Protein AF-A0A399WEV4-F1 (afdb_monomer_lite)

Radius of gyration: 19.06 Å; chains: 1; bounding box: 46×21×61 Å

Secondary structure (DSSP, 8-state):
-----HHHHHHHHHHHHHHHHHHHT--HHHHHHH-THHHHHHHHHHT----SSB-HHHHIIIIIHHHHHTTSSTTS-TTS-TTTSSHHHHHHHHHHHHTTSPPPBS-----

Sequence (111 aa):
MELIDSDFVSFCKEREARQTAIKGSLTWETIIAIDPYFDDLLHGIKTIKPGEKFCANETWYKEYKPIILRRVGYFAPNYAPEILKTEKAYDVVYQKLYDALPDCKGCACMI

Foldseek 3Di:
DDDPDPVNVVVVVVVVVVLVVCLVVPAPVNLCVQPVVLVVLLVVQLPDDDDQFDDLVVCCVPPPVVVLLCAAECNDDPPHPVSRNHPSVVVNSCCSNSVSHDDGHPDPPDD

pLDDT: mean 87.38, std 13.16, range [43.16, 98.38]

Structure (mmCIF, N/CA/C/O backbone):
data_AF-A0A399WEV4-F1
#
_entry.id   AF-A0A399WEV4-F1
#
loop_
_atom_site.group_PDB
_atom_site.id
_atom_site.type_symbol
_atom_site.label_atom_id
_atom_site.label_alt_id
_atom_site.label_comp_id
_atom_site.label_asym_id
_atom_site.label_entity_id
_atom_site.label_seq_id
_atom_site.pdbx_PDB_ins_code
_atom_site.Cartn_x
_atom_site.Cartn_y
_atom_site.Cartn_z
_atom_site.occupancy
_atom_site.B_iso_or_equiv
_atom_site.auth_seq_id
_atom_site.auth_comp_id
_atom_site.auth_asym_id
_atom_site.auth_atom_id
_atom_site.pdbx_PDB_model_num
ATOM 1 N N . MET A 1 1 ? 24.874 6.440 -42.237 1.00 43.16 1 MET A N 1
ATOM 2 C CA . MET A 1 1 ? 23.591 5.716 -42.158 1.00 43.16 1 MET A CA 1
ATOM 3 C C . MET A 1 1 ? 23.894 4.437 -41.405 1.00 43.16 1 MET A C 1
ATOM 5 O O . MET A 1 1 ? 24.415 3.507 -42.003 1.00 43.16 1 MET A O 1
ATOM 9 N N . GLU A 1 2 ? 23.784 4.484 -40.077 1.00 49.78 2 GLU A N 1
ATOM 10 C CA . GLU A 1 2 ? 24.201 3.382 -39.204 1.00 49.78 2 GLU A CA 1
ATOM 11 C C . GLU A 1 2 ? 23.245 2.202 -39.385 1.00 49.78 2 GLU A C 1
ATOM 13 O O . GLU A 1 2 ? 22.040 2.316 -39.160 1.00 49.78 2 GLU A O 1
ATOM 18 N N . LEU A 1 3 ? 23.796 1.087 -39.861 1.00 52.25 3 LEU A N 1
ATOM 19 C CA . LEU A 1 3 ? 23.125 -0.202 -39.911 1.00 52.25 3 LEU A CA 1
ATOM 20 C C . LEU A 1 3 ? 23.035 -0.699 -38.469 1.00 52.25 3 LEU A C 1
ATOM 22 O O . LEU A 1 3 ? 24.008 -1.214 -37.926 1.00 52.25 3 LEU A O 1
ATOM 26 N N . ILE A 1 4 ? 21.891 -0.475 -37.828 1.00 59.91 4 ILE A N 1
ATOM 27 C CA . ILE A 1 4 ? 21.594 -1.109 -36.547 1.00 59.91 4 ILE A CA 1
ATOM 28 C C . ILE A 1 4 ? 21.550 -2.613 -36.823 1.00 59.91 4 ILE A C 1
ATOM 30 O O . ILE A 1 4 ? 20.748 -3.068 -37.640 1.00 59.91 4 ILE A O 1
ATOM 34 N N . ASP A 1 5 ? 22.460 -3.348 -36.191 1.00 67.75 5 ASP A N 1
ATOM 35 C CA . ASP A 1 5 ? 22.647 -4.778 -36.403 1.00 67.75 5 ASP A CA 1
ATOM 36 C C . ASP A 1 5 ? 21.334 -5.537 -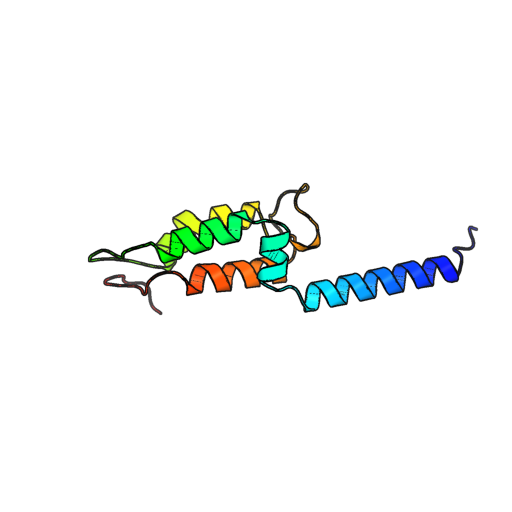36.136 1.00 67.75 5 ASP A C 1
ATOM 38 O O . ASP A 1 5 ? 20.652 -5.290 -35.134 1.00 67.75 5 ASP A O 1
ATOM 42 N N . SER A 1 6 ? 20.954 -6.442 -37.041 1.00 65.25 6 SER A N 1
ATOM 43 C CA . SER A 1 6 ? 19.716 -7.233 -36.937 1.00 65.25 6 SER A CA 1
ATOM 44 C C . SER A 1 6 ? 19.665 -8.007 -35.614 1.00 65.25 6 SER A C 1
ATOM 46 O O . SER A 1 6 ? 18.600 -8.147 -35.004 1.00 65.25 6 SER A O 1
ATOM 48 N N . ASP A 1 7 ? 20.834 -8.423 -35.128 1.00 72.06 7 ASP A N 1
ATOM 49 C CA . ASP A 1 7 ? 21.004 -9.130 -33.861 1.00 72.06 7 ASP A CA 1
ATOM 50 C C . ASP A 1 7 ? 20.753 -8.213 -32.651 1.00 72.06 7 ASP A C 1
ATOM 52 O O . ASP A 1 7 ? 20.143 -8.627 -31.661 1.00 72.06 7 ASP A O 1
ATOM 56 N N . PHE A 1 8 ? 21.122 -6.930 -32.746 1.00 69.69 8 PHE A N 1
ATOM 57 C CA . PHE A 1 8 ? 20.840 -5.929 -31.712 1.00 69.69 8 PHE A CA 1
ATOM 58 C C . PHE A 1 8 ? 19.339 -5.625 -31.616 1.00 69.69 8 PHE A C 1
ATOM 60 O O . PHE A 1 8 ? 18.785 -5.527 -30.518 1.00 69.69 8 PHE A O 1
ATOM 67 N N . VAL A 1 9 ? 18.651 -5.536 -32.758 1.00 73.69 9 VAL A N 1
ATOM 68 C CA . VAL A 1 9 ? 17.193 -5.344 -32.794 1.00 73.69 9 VAL A CA 1
ATOM 69 C C . VAL A 1 9 ? 16.458 -6.553 -32.200 1.00 73.69 9 VAL A C 1
ATOM 71 O O . VAL A 1 9 ? 15.485 -6.363 -31.466 1.00 73.69 9 VAL A O 1
ATOM 74 N N . SER A 1 10 ? 16.917 -7.782 -32.466 1.00 72.56 10 SER A N 1
ATOM 75 C CA . SER A 1 10 ? 16.334 -8.997 -31.870 1.00 72.56 10 SER A CA 1
ATOM 76 C C . SER A 1 10 ? 16.525 -9.034 -30.354 1.00 72.56 10 SER A C 1
ATOM 78 O O . SER A 1 10 ? 15.562 -9.240 -29.615 1.00 72.56 10 SER A O 1
ATOM 80 N N . PHE A 1 11 ? 17.732 -8.723 -29.875 1.00 71.75 11 PHE A N 1
ATOM 81 C CA . PHE A 1 11 ? 18.036 -8.652 -28.445 1.00 71.75 11 PHE A CA 1
ATOM 82 C C . PHE A 1 11 ? 17.157 -7.636 -27.699 1.00 71.75 11 PHE A C 1
ATOM 84 O O . PHE A 1 11 ? 16.644 -7.927 -26.614 1.00 71.75 11 PHE A O 1
ATOM 91 N N . CYS A 1 12 ? 16.947 -6.449 -28.278 1.00 75.06 12 CYS A N 1
ATOM 92 C CA . CYS A 1 12 ? 16.053 -5.440 -27.708 1.00 75.06 12 CYS A CA 1
ATOM 93 C C . CYS A 1 12 ? 14.608 -5.953 -27.620 1.00 75.06 12 CYS A C 1
ATOM 95 O O . CYS A 1 12 ? 14.007 -5.880 -26.547 1.00 75.06 12 CYS A O 1
ATOM 97 N N . LYS A 1 13 ? 14.085 -6.563 -28.692 1.00 74.25 13 LYS A N 1
ATOM 98 C CA . LYS A 1 13 ? 12.727 -7.137 -28.715 1.00 74.25 13 LYS A CA 1
ATOM 99 C C . LYS A 1 13 ? 12.550 -8.279 -27.714 1.00 74.25 13 LYS A C 1
ATOM 101 O O . LYS A 1 13 ? 11.528 -8.346 -27.035 1.00 74.25 13 LYS A O 1
ATOM 106 N N . GLU A 1 14 ? 13.536 -9.162 -27.580 1.00 72.81 14 GLU A N 1
ATOM 107 C CA . GLU A 1 14 ? 13.514 -10.252 -26.597 1.00 72.81 14 GLU A CA 1
ATOM 108 C C . GLU A 1 14 ? 13.538 -9.722 -25.157 1.00 72.81 14 GLU A C 1
ATOM 110 O O . GLU A 1 14 ? 12.799 -10.212 -24.296 1.00 72.81 14 GLU A O 1
ATOM 115 N N . ARG A 1 15 ? 14.335 -8.680 -24.882 1.00 72.50 15 ARG A N 1
ATOM 116 C CA . ARG A 1 15 ? 14.341 -8.004 -23.575 1.00 72.50 15 ARG A CA 1
ATOM 117 C C . ARG A 1 15 ? 13.014 -7.323 -23.270 1.00 72.50 15 ARG A C 1
ATOM 119 O O . ARG A 1 15 ? 12.528 -7.457 -22.147 1.00 72.50 15 ARG A O 1
ATOM 126 N N . GLU A 1 16 ? 12.427 -6.630 -24.237 1.00 70.62 16 GLU A N 1
ATOM 127 C CA . GLU A 1 16 ? 11.119 -5.981 -24.101 1.00 70.62 16 GLU A CA 1
ATOM 128 C C . GLU A 1 16 ? 9.998 -7.003 -23.881 1.00 70.62 16 GLU A C 1
ATOM 130 O O . GLU A 1 16 ? 9.165 -6.826 -22.988 1.00 70.62 16 GLU A O 1
ATOM 135 N N . ALA A 1 17 ? 10.007 -8.115 -24.620 1.00 67.25 17 ALA A N 1
ATOM 136 C CA . ALA A 1 17 ? 9.055 -9.208 -24.438 1.00 67.25 17 ALA A CA 1
ATOM 137 C C . ALA A 1 17 ? 9.192 -9.843 -23.046 1.00 67.25 17 ALA A C 1
ATOM 139 O O . ALA A 1 17 ? 8.193 -10.065 -22.358 1.00 67.25 17 ALA A O 1
ATOM 140 N N . ARG A 1 18 ? 10.427 -10.061 -22.578 1.00 66.75 18 ARG A N 1
ATOM 141 C CA . ARG A 1 18 ? 10.699 -10.584 -21.233 1.00 66.75 18 ARG A CA 1
ATOM 142 C C . ARG A 1 18 ? 10.269 -9.606 -20.139 1.00 66.75 18 ARG A C 1
ATOM 144 O O . ARG A 1 18 ? 9.679 -10.033 -19.153 1.00 66.75 18 ARG A O 1
ATOM 151 N N . GLN A 1 19 ? 10.511 -8.307 -20.309 1.00 65.19 19 GLN A N 1
ATOM 152 C CA . GLN A 1 19 ? 10.032 -7.276 -19.380 1.00 65.19 19 GLN A CA 1
ATOM 153 C C . GLN A 1 19 ? 8.503 -7.196 -19.350 1.00 65.19 19 GLN A C 1
ATOM 155 O O . GLN A 1 19 ? 7.918 -7.064 -18.276 1.00 65.19 19 GLN A O 1
ATOM 160 N N . THR A 1 20 ? 7.855 -7.329 -20.505 1.00 65.44 20 THR A N 1
ATOM 161 C CA . THR A 1 20 ? 6.392 -7.372 -20.623 1.00 65.44 20 THR A CA 1
ATOM 162 C C . THR A 1 20 ? 5.814 -8.606 -19.931 1.00 65.44 20 THR A C 1
ATOM 164 O O . THR A 1 20 ? 4.868 -8.481 -19.155 1.00 65.44 20 THR A O 1
ATOM 167 N N . ALA A 1 21 ? 6.420 -9.781 -20.127 1.00 66.06 21 ALA A N 1
ATOM 168 C CA . ALA A 1 21 ? 6.014 -11.013 -19.454 1.00 66.06 21 ALA A CA 1
ATOM 169 C C . ALA A 1 21 ? 6.180 -10.917 -17.928 1.00 66.06 21 ALA A C 1
ATOM 171 O O . ALA A 1 21 ? 5.263 -11.270 -17.190 1.00 66.06 21 ALA A O 1
ATOM 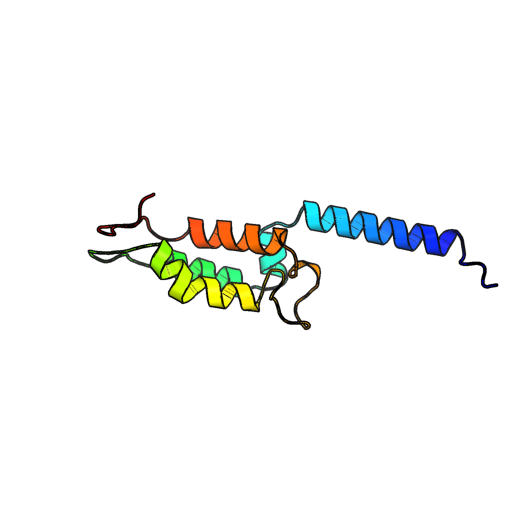172 N N . ILE A 1 22 ? 7.302 -10.356 -17.458 1.00 65.00 22 ILE A N 1
ATOM 173 C CA . ILE A 1 22 ? 7.562 -10.122 -16.028 1.00 65.00 22 ILE A CA 1
ATOM 174 C C . ILE A 1 22 ? 6.554 -9.128 -15.431 1.00 65.00 22 ILE A C 1
ATOM 176 O O . ILE A 1 22 ? 6.069 -9.345 -14.323 1.00 65.00 22 ILE A O 1
ATOM 180 N N . LYS A 1 23 ? 6.189 -8.059 -16.157 1.00 62.84 23 LYS A N 1
ATOM 181 C CA . LYS A 1 23 ? 5.113 -7.146 -15.728 1.00 62.84 23 LYS A CA 1
ATOM 182 C C . LYS A 1 23 ? 3.761 -7.860 -15.635 1.00 62.84 23 LYS A C 1
ATOM 184 O O . LYS A 1 23 ? 3.012 -7.601 -14.697 1.00 62.84 23 LYS A O 1
ATOM 189 N N . GLY A 1 24 ? 3.452 -8.758 -16.572 1.00 66.88 24 GLY A N 1
ATOM 190 C CA . GLY A 1 24 ? 2.218 -9.552 -16.564 1.00 66.88 24 GLY A CA 1
ATOM 191 C C . GLY A 1 24 ? 2.137 -10.554 -15.407 1.00 66.88 24 GLY A C 1
ATOM 192 O O . GLY A 1 24 ? 1.046 -10.824 -14.908 1.00 66.88 24 GLY A O 1
ATOM 193 N N . SER A 1 25 ? 3.282 -11.053 -14.938 1.00 76.56 25 SER A N 1
ATOM 194 C CA . SER A 1 25 ? 3.392 -12.002 -13.826 1.00 76.56 25 SER A CA 1
ATOM 195 C C . SER A 1 25 ? 3.785 -11.351 -12.497 1.00 76.56 25 SER A C 1
ATOM 197 O O . SER A 1 25 ? 4.289 -12.047 -11.619 1.00 76.56 25 SER A O 1
ATOM 199 N N . LEU A 1 26 ? 3.639 -10.031 -12.344 1.00 89.69 26 LEU A N 1
ATOM 200 C CA . LEU A 1 26 ? 4.071 -9.354 -11.124 1.00 89.69 26 LEU A CA 1
ATOM 201 C C . LEU A 1 26 ? 3.228 -9.822 -9.928 1.00 89.69 26 LEU A C 1
ATOM 203 O O . LEU A 1 26 ? 2.028 -9.550 -9.863 1.00 89.69 26 LEU A O 1
ATOM 207 N N . THR A 1 27 ? 3.861 -10.533 -8.993 1.00 93.75 27 THR A N 1
ATOM 208 C CA . THR A 1 27 ? 3.221 -11.074 -7.786 1.00 93.75 27 THR A CA 1
ATOM 209 C C . THR A 1 27 ? 3.627 -10.307 -6.529 1.00 93.75 27 THR A C 1
ATOM 211 O O . THR A 1 27 ? 4.589 -9.538 -6.537 1.00 93.75 27 THR A O 1
ATOM 214 N N . TRP A 1 28 ? 2.919 -10.554 -5.423 1.00 94.94 28 TRP A N 1
ATOM 215 C CA . TRP A 1 28 ? 3.266 -10.001 -4.111 1.00 94.94 28 TRP A CA 1
ATOM 216 C C . TRP A 1 28 ? 4.682 -10.401 -3.679 1.00 94.94 28 TRP A C 1
ATOM 218 O O . TRP A 1 28 ? 5.452 -9.555 -3.237 1.00 94.94 28 TRP A O 1
ATOM 228 N N . GLU A 1 29 ? 5.055 -11.664 -3.890 1.00 95.19 29 GLU A N 1
ATOM 229 C CA . GLU A 1 29 ? 6.370 -12.217 -3.542 1.00 95.19 29 GLU A CA 1
ATOM 230 C C . GLU A 1 29 ? 7.491 -11.487 -4.289 1.00 95.19 29 GLU A C 1
ATOM 232 O O . GLU A 1 29 ? 8.537 -11.186 -3.719 1.00 95.19 29 GLU A O 1
ATOM 237 N N . THR A 1 30 ? 7.249 -11.141 -5.557 1.00 93.69 30 THR A N 1
ATOM 238 C CA . THR A 1 30 ? 8.198 -10.348 -6.349 1.00 93.69 30 THR A CA 1
ATOM 239 C C . THR A 1 30 ? 8.350 -8.940 -5.776 1.00 93.69 30 THR A C 1
ATOM 241 O O . THR A 1 30 ? 9.461 -8.420 -5.703 1.00 93.69 30 THR A O 1
ATOM 244 N N . ILE A 1 31 ? 7.247 -8.321 -5.347 1.00 95.00 31 ILE A N 1
ATOM 245 C CA . ILE A 1 31 ? 7.256 -6.967 -4.782 1.00 95.00 31 ILE A CA 1
ATOM 246 C C . ILE A 1 31 ? 8.007 -6.935 -3.449 1.00 95.00 31 ILE A C 1
ATOM 248 O O . ILE A 1 31 ? 8.881 -6.088 -3.292 1.00 95.00 31 ILE A O 1
ATOM 252 N N . ILE A 1 32 ? 7.745 -7.864 -2.525 1.00 96.88 32 ILE A N 1
ATOM 253 C CA . ILE A 1 32 ? 8.438 -7.893 -1.223 1.00 96.88 32 ILE A CA 1
ATOM 254 C C . ILE A 1 32 ? 9.913 -8.292 -1.348 1.00 96.88 32 ILE A C 1
ATOM 256 O O . ILE A 1 32 ? 10.730 -7.851 -0.548 1.00 96.88 32 ILE A O 1
ATOM 260 N N . ALA A 1 33 ? 10.285 -9.077 -2.367 1.00 94.75 33 ALA A N 1
ATOM 261 C CA . ALA A 1 33 ? 11.689 -9.380 -2.644 1.00 94.75 33 ALA A CA 1
ATOM 262 C C . ALA A 1 33 ? 12.479 -8.130 -3.074 1.00 94.75 33 ALA A C 1
ATOM 264 O O . ALA A 1 33 ? 13.680 -8.043 -2.825 1.00 94.75 33 ALA A O 1
ATOM 265 N N . ILE A 1 34 ? 11.810 -7.168 -3.716 1.00 94.31 34 ILE A N 1
ATOM 266 C CA . ILE A 1 34 ? 12.396 -5.877 -4.102 1.00 94.31 34 ILE A CA 1
ATOM 267 C C . ILE A 1 34 ? 12.324 -4.889 -2.940 1.00 94.31 34 ILE A C 1
ATOM 269 O O . ILE A 1 34 ? 13.267 -4.135 -2.704 1.00 94.31 34 ILE A O 1
ATOM 273 N N . ASP A 1 35 ? 11.193 -4.873 -2.241 1.00 95.25 35 ASP A N 1
ATOM 274 C CA . ASP A 1 35 ? 10.892 -3.887 -1.222 1.00 95.25 35 ASP A CA 1
ATOM 275 C C . ASP A 1 35 ? 10.212 -4.525 0.008 1.00 95.25 35 ASP A C 1
ATOM 277 O O . ASP A 1 35 ? 8.980 -4.514 0.131 1.00 95.25 35 ASP A O 1
ATOM 281 N N . PRO A 1 36 ? 11.017 -5.075 0.942 1.00 96.38 36 PRO A N 1
ATOM 282 C CA . PRO A 1 36 ? 10.526 -5.845 2.090 1.00 96.38 36 PRO A CA 1
ATOM 283 C C . PRO A 1 36 ? 9.620 -5.063 3.044 1.00 96.38 36 PRO A C 1
ATOM 285 O O . PRO A 1 36 ? 8.829 -5.658 3.768 1.00 96.38 36 PRO A O 1
ATOM 288 N N . TYR A 1 37 ? 9.671 -3.729 3.014 1.00 96.25 37 TYR A N 1
ATOM 289 C CA . TYR A 1 37 ? 8.822 -2.878 3.852 1.00 96.25 37 TYR A CA 1
ATOM 290 C C . TYR A 1 37 ? 7.324 -3.124 3.622 1.00 96.25 37 TYR A C 1
ATOM 292 O O . TYR A 1 37 ? 6.521 -2.899 4.523 1.00 96.25 37 TYR A O 1
ATOM 300 N N . PHE A 1 38 ? 6.916 -3.596 2.438 1.00 97.44 38 PHE A N 1
ATOM 301 C CA . PHE A 1 38 ? 5.518 -3.969 2.214 1.00 97.44 38 PHE A CA 1
ATOM 302 C C . PHE A 1 38 ? 5.077 -5.171 3.055 1.00 97.44 38 PHE A C 1
ATOM 304 O O . PHE A 1 38 ? 3.908 -5.233 3.437 1.00 97.44 38 PHE A O 1
ATOM 311 N N . ASP A 1 39 ? 5.990 -6.085 3.381 1.00 98.00 39 ASP A N 1
ATOM 312 C CA . ASP A 1 39 ? 5.709 -7.205 4.276 1.00 98.00 39 ASP A CA 1
ATOM 313 C C . ASP A 1 39 ? 5.593 -6.729 5.730 1.00 98.00 39 ASP A C 1
ATOM 315 O O . ASP A 1 39 ? 4.630 -7.067 6.418 1.00 98.00 39 ASP A O 1
ATOM 319 N N . ASP A 1 40 ? 6.491 -5.842 6.171 1.00 97.94 40 ASP A N 1
ATOM 320 C CA . ASP A 1 40 ? 6.391 -5.185 7.483 1.00 97.94 40 ASP A CA 1
ATOM 321 C C . ASP A 1 40 ? 5.076 -4.404 7.624 1.00 97.94 40 ASP A C 1
ATOM 323 O O . ASP A 1 40 ? 4.390 -4.478 8.648 1.00 97.94 40 ASP A O 1
ATOM 327 N N . LEU A 1 41 ? 4.688 -3.679 6.572 1.00 97.75 41 LEU A N 1
ATOM 328 C CA . LEU A 1 41 ? 3.447 -2.914 6.535 1.00 97.75 41 LEU A CA 1
ATOM 329 C C . LEU A 1 41 ? 2.221 -3.831 6.599 1.00 97.75 41 LEU A C 1
ATOM 331 O O . LEU A 1 41 ? 1.291 -3.552 7.357 1.00 97.75 41 LEU A O 1
ATOM 335 N N . LEU A 1 42 ? 2.230 -4.941 5.854 1.00 98.38 42 LEU A N 1
ATOM 336 C CA . LEU A 1 42 ? 1.170 -5.947 5.896 1.00 98.38 42 LEU A CA 1
ATOM 337 C C . LEU A 1 42 ? 1.052 -6.576 7.290 1.00 98.38 42 LEU A C 1
ATOM 339 O O . LEU A 1 42 ? -0.061 -6.737 7.797 1.00 98.38 42 LEU A O 1
ATOM 343 N N . HIS A 1 43 ? 2.178 -6.912 7.924 1.00 98.19 43 HIS A N 1
ATOM 344 C CA . HIS A 1 43 ? 2.191 -7.391 9.303 1.00 98.19 43 HIS A CA 1
ATOM 345 C C . HIS A 1 43 ? 1.586 -6.358 10.254 1.00 98.19 43 HIS A C 1
ATOM 347 O O . HIS A 1 43 ? 0.707 -6.709 11.038 1.00 98.19 43 HIS A O 1
ATOM 353 N N . GLY A 1 44 ? 1.970 -5.084 10.139 1.00 97.62 44 GLY A N 1
ATOM 354 C CA . GLY A 1 44 ? 1.391 -4.003 10.936 1.00 97.62 44 GLY A CA 1
ATOM 355 C C . GLY A 1 44 ? -0.128 -3.902 10.773 1.00 97.62 44 GLY A C 1
ATOM 356 O O . GLY A 1 44 ? -0.849 -3.905 11.771 1.00 97.62 44 GLY A O 1
ATOM 357 N N . ILE A 1 45 ? -0.628 -3.915 9.534 1.00 97.94 45 ILE A N 1
ATOM 358 C CA . ILE A 1 45 ? -2.070 -3.869 9.243 1.00 97.94 45 ILE A CA 1
ATOM 359 C C . ILE A 1 45 ? -2.815 -5.042 9.892 1.00 97.94 45 ILE A C 1
ATOM 361 O O . ILE A 1 45 ? -3.825 -4.839 10.565 1.00 97.94 45 ILE A O 1
ATOM 365 N N . LYS A 1 46 ? -2.286 -6.265 9.773 1.00 97.81 46 LYS A N 1
ATOM 366 C CA . LYS A 1 46 ? -2.898 -7.470 10.362 1.00 97.81 46 LYS A CA 1
ATOM 367 C C . LYS A 1 46 ? -2.979 -7.436 11.891 1.00 97.81 46 LYS A C 1
ATOM 369 O O . LYS A 1 46 ? -3.748 -8.196 12.476 1.00 97.81 46 LYS A O 1
ATOM 374 N N . THR A 1 47 ? -2.189 -6.589 12.552 1.00 97.62 47 THR A N 1
ATOM 375 C CA . THR A 1 47 ? -2.224 -6.437 14.017 1.00 97.62 47 THR A CA 1
ATOM 376 C C . THR A 1 47 ? -3.247 -5.410 14.507 1.00 97.62 47 THR A C 1
ATOM 378 O O . THR A 1 47 ? -3.465 -5.311 15.719 1.00 97.62 47 THR A O 1
ATOM 381 N N . ILE A 1 48 ? -3.901 -4.666 13.605 1.00 96.25 48 ILE A N 1
ATOM 382 C CA . ILE A 1 48 ? -4.914 -3.671 13.971 1.00 96.25 48 ILE A CA 1
ATOM 383 C C . ILE A 1 48 ? -6.086 -4.368 14.662 1.00 96.25 48 ILE A C 1
ATOM 385 O O . ILE A 1 48 ? -6.743 -5.245 14.105 1.00 96.25 48 ILE A O 1
ATOM 389 N N . LYS A 1 49 ? -6.390 -3.921 15.881 1.00 95.06 49 LYS A N 1
ATOM 390 C CA . LYS A 1 49 ? -7.598 -4.309 16.609 1.00 95.06 49 LYS A CA 1
ATOM 391 C C . LYS A 1 49 ? -8.609 -3.169 16.490 1.00 95.06 49 LYS A C 1
ATOM 393 O O . LYS A 1 49 ? -8.402 -2.138 17.132 1.00 95.06 49 LYS A O 1
ATOM 398 N N . PRO A 1 50 ? -9.667 -3.305 15.669 1.00 92.75 50 PRO A N 1
ATOM 399 C CA . PRO A 1 50 ? -10.645 -2.239 15.509 1.00 92.75 50 PRO A CA 1
ATOM 400 C C . PRO A 1 50 ? -11.364 -1.984 16.839 1.00 92.75 50 PRO A C 1
ATOM 402 O O . PRO A 1 50 ? -11.737 -2.918 17.551 1.00 92.75 50 PRO A O 1
ATOM 405 N N . GLY A 1 51 ? -11.551 -0.707 17.176 1.00 90.25 51 GLY A N 1
ATOM 406 C CA . GLY A 1 51 ? -12.324 -0.295 18.346 1.00 90.25 51 GLY A CA 1
ATOM 407 C C . GLY A 1 51 ? -13.835 -0.461 18.143 1.00 90.25 51 GLY A C 1
ATOM 408 O O . GLY A 1 51 ? -14.315 -1.269 17.345 1.00 90.25 51 GLY A O 1
ATOM 409 N N . GLU A 1 52 ? -14.626 0.335 18.860 1.00 90.06 52 GLU A N 1
ATOM 410 C CA . GLU A 1 52 ? -16.084 0.369 18.664 1.00 90.06 52 GLU A CA 1
ATOM 411 C C . GLU A 1 52 ? -16.484 0.939 17.299 1.00 90.06 52 GLU A C 1
ATOM 413 O O . GLU A 1 52 ? -17.485 0.509 16.727 1.00 90.06 52 GLU A O 1
ATOM 418 N N . LYS A 1 53 ? -15.677 1.869 16.772 1.00 92.38 53 LYS A N 1
ATOM 419 C CA . LYS A 1 53 ? -15.810 2.449 15.436 1.00 92.38 53 LYS A CA 1
ATOM 420 C C . LYS A 1 53 ? -14.518 2.239 14.652 1.00 92.38 53 LYS A C 1
ATOM 422 O O . LYS A 1 53 ? -13.439 2.531 15.165 1.00 92.38 53 LYS A O 1
ATOM 427 N N . PHE A 1 54 ? -14.633 1.748 13.425 1.00 94.88 54 PHE A N 1
ATOM 428 C CA . PHE A 1 54 ? -13.521 1.543 12.501 1.00 94.88 54 PHE A CA 1
ATOM 429 C C . PHE A 1 54 ? -13.988 1.729 11.053 1.00 94.88 54 PHE A C 1
ATOM 431 O O . PHE A 1 54 ? -15.094 1.322 10.696 1.00 94.88 54 PHE A O 1
ATOM 438 N N . CYS A 1 55 ? -13.156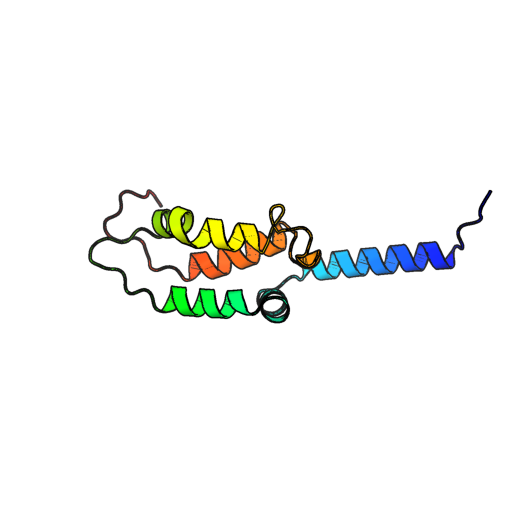 2.340 10.213 1.00 95.62 55 CYS A N 1
ATOM 439 C CA . CYS A 1 55 ?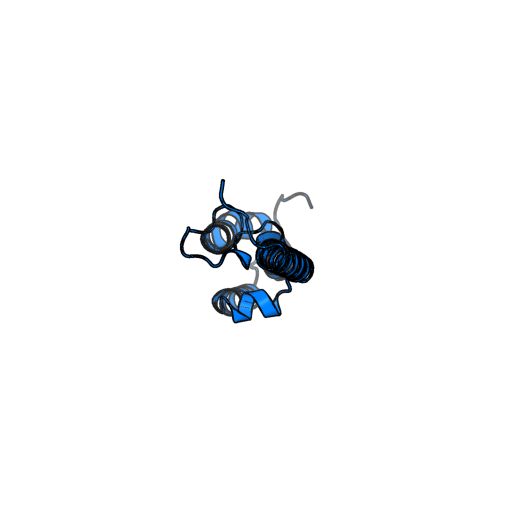 -13.463 2.594 8.809 1.00 95.62 55 CYS A CA 1
ATOM 440 C C . CYS A 1 55 ? -12.223 2.303 7.960 1.00 95.62 55 CYS A C 1
ATOM 442 O O . CYS A 1 55 ? -11.307 3.123 7.910 1.00 95.62 55 CYS A O 1
ATOM 444 N N . ALA A 1 56 ? -12.217 1.162 7.263 1.00 95.81 56 ALA A N 1
ATOM 445 C CA . ALA A 1 56 ? -11.105 0.756 6.405 1.00 95.81 56 ALA A CA 1
ATOM 446 C C . ALA A 1 56 ? -10.784 1.821 5.348 1.00 95.81 56 ALA A C 1
ATOM 448 O O . ALA A 1 56 ? -9.622 2.147 5.136 1.00 95.81 56 ALA A O 1
ATOM 449 N N . ASN A 1 57 ? -11.809 2.438 4.749 1.00 94.69 57 ASN A N 1
ATOM 450 C CA . ASN A 1 57 ? -11.620 3.471 3.735 1.00 94.69 57 ASN A CA 1
ATOM 451 C C . ASN A 1 57 ? -10.960 4.737 4.309 1.00 94.69 57 ASN A C 1
ATOM 453 O O . ASN A 1 57 ? -10.029 5.285 3.727 1.00 94.69 57 ASN A O 1
ATOM 457 N N . GLU A 1 58 ? -11.400 5.202 5.477 1.00 95.19 58 GLU A N 1
ATOM 458 C CA . GLU A 1 58 ? -10.795 6.372 6.119 1.00 95.19 58 GLU A CA 1
ATOM 459 C C . GLU A 1 58 ? -9.342 6.096 6.515 1.00 95.19 58 GLU A C 1
ATOM 461 O O . GLU A 1 58 ? -8.459 6.891 6.184 1.00 95.19 58 GLU A O 1
ATOM 466 N N . THR A 1 59 ? -9.091 4.950 7.155 1.00 96.19 59 THR A N 1
ATOM 467 C CA . THR A 1 59 ? -7.743 4.498 7.511 1.00 96.19 59 THR A CA 1
ATOM 468 C C . THR A 1 59 ? -6.863 4.377 6.265 1.00 96.19 59 THR A C 1
ATOM 470 O O . THR A 1 59 ? -5.746 4.892 6.244 1.00 96.19 59 THR A O 1
ATOM 473 N N . TRP A 1 60 ? -7.373 3.789 5.181 1.00 96.56 60 TRP A N 1
ATOM 474 C CA . TRP A 1 60 ? -6.640 3.659 3.927 1.00 96.56 60 TRP A CA 1
ATOM 475 C C . TRP A 1 60 ? -6.211 5.011 3.366 1.00 96.56 60 TRP A C 1
ATOM 477 O O . TRP A 1 60 ? -5.030 5.222 3.092 1.00 96.56 60 TRP A O 1
ATOM 487 N N . TYR A 1 61 ? -7.150 5.942 3.200 1.00 95.56 61 TYR A N 1
ATOM 488 C CA . TYR A 1 61 ? -6.857 7.228 2.572 1.00 95.56 61 TYR A CA 1
ATOM 489 C C . TYR A 1 61 ? -5.970 8.129 3.438 1.00 95.56 61 TYR A C 1
ATOM 491 O O . TYR A 1 61 ? -5.187 8.901 2.880 1.00 95.56 61 TYR A O 1
ATOM 499 N N . LYS A 1 62 ? -6.073 8.037 4.769 1.00 96.06 62 LYS A N 1
ATOM 500 C CA . LYS A 1 62 ? -5.277 8.858 5.693 1.00 96.06 62 LYS A CA 1
ATOM 501 C C . LYS A 1 62 ? -3.885 8.290 5.956 1.00 96.06 62 LYS A C 1
ATOM 503 O O . LYS A 1 62 ? -2.932 9.063 6.004 1.00 96.06 62 LYS A O 1
ATOM 508 N N . GLU A 1 63 ? -3.763 6.977 6.122 1.00 96.31 63 GLU A N 1
ATOM 509 C CA . GLU A 1 63 ? -2.537 6.356 6.634 1.00 96.31 63 GLU A CA 1
ATOM 510 C C . GLU A 1 63 ? -1.762 5.620 5.539 1.00 96.31 63 GLU A C 1
ATOM 512 O O . GLU A 1 63 ? -0.594 5.919 5.297 1.00 96.31 63 GLU A O 1
ATOM 517 N N . TYR A 1 64 ? -2.406 4.696 4.824 1.00 97.19 64 TYR A N 1
ATOM 518 C CA . TYR A 1 64 ? -1.694 3.748 3.958 1.00 97.19 64 TYR A CA 1
ATOM 519 C C . TYR A 1 64 ? -1.508 4.232 2.520 1.00 97.19 64 TYR A C 1
ATOM 521 O O . TYR A 1 64 ? -0.420 4.096 1.955 1.00 97.19 64 TYR A O 1
ATOM 529 N N . LYS A 1 65 ? -2.522 4.865 1.924 1.00 95.69 65 LYS A N 1
ATOM 530 C CA . LYS A 1 65 ? -2.460 5.380 0.550 1.00 95.69 65 LYS A CA 1
ATOM 531 C C . LYS A 1 65 ? -1.277 6.340 0.327 1.00 95.69 65 LYS A C 1
ATOM 533 O O . LYS A 1 65 ? -0.574 6.167 -0.671 1.00 95.69 65 LYS A O 1
ATOM 538 N N . PRO A 1 66 ? -0.990 7.311 1.219 1.00 95.81 66 PRO A N 1
ATOM 539 C CA . PRO A 1 66 ? 0.170 8.189 1.057 1.00 95.81 66 PRO A CA 1
ATOM 540 C C . PRO A 1 66 ? 1.511 7.446 1.108 1.00 95.81 66 PRO A C 1
ATOM 542 O O . PRO A 1 66 ? 2.453 7.849 0.425 1.00 95.81 66 PRO A O 1
ATOM 545 N N . ILE A 1 67 ? 1.602 6.373 1.901 1.00 95.31 67 ILE A N 1
ATOM 546 C CA . ILE A 1 67 ? 2.814 5.557 2.037 1.00 95.31 67 ILE A CA 1
ATOM 547 C C . ILE A 1 67 ? 3.069 4.783 0.743 1.00 95.31 67 ILE A C 1
ATOM 549 O O . ILE A 1 67 ? 4.165 4.871 0.186 1.00 95.31 67 ILE A O 1
ATOM 553 N N . ILE A 1 68 ? 2.064 4.070 0.225 1.00 95.50 68 ILE A N 1
ATOM 554 C CA . ILE A 1 68 ? 2.253 3.232 -0.967 1.00 95.50 68 ILE A CA 1
ATOM 555 C C . ILE A 1 68 ? 2.559 4.065 -2.216 1.00 95.50 68 ILE A C 1
ATOM 557 O O . ILE A 1 68 ? 3.412 3.672 -3.008 1.00 95.50 68 ILE A O 1
ATOM 561 N N . LEU A 1 69 ? 1.943 5.247 -2.363 1.00 94.56 69 LEU A N 1
ATOM 562 C CA . LEU A 1 69 ? 2.140 6.117 -3.530 1.00 94.56 69 LEU A CA 1
ATOM 563 C C . LEU A 1 69 ? 3.578 6.637 -3.646 1.00 94.56 69 LEU A C 1
ATOM 565 O O . LEU A 1 69 ? 3.994 7.042 -4.725 1.00 94.56 69 LEU A O 1
ATOM 569 N N . ARG A 1 70 ? 4.346 6.614 -2.552 1.00 94.19 70 ARG A N 1
ATOM 570 C CA . ARG A 1 70 ? 5.766 6.994 -2.536 1.00 94.19 70 ARG A CA 1
ATOM 571 C C . ARG A 1 70 ? 6.707 5.832 -2.855 1.00 94.19 70 ARG A C 1
ATOM 573 O O . ARG A 1 70 ? 7.918 6.022 -2.786 1.00 94.19 70 ARG A O 1
ATOM 580 N N . ARG A 1 71 ? 6.188 4.630 -3.127 1.00 94.88 71 ARG A N 1
ATOM 581 C CA . ARG A 1 71 ? 6.996 3.400 -3.234 1.00 94.88 71 ARG A CA 1
ATOM 582 C C . ARG A 1 71 ? 6.619 2.550 -4.451 1.00 94.88 71 ARG A C 1
ATOM 584 O O . ARG A 1 71 ? 7.504 1.971 -5.069 1.00 94.88 71 ARG A O 1
ATOM 591 N N . VAL A 1 72 ? 5.343 2.540 -4.845 1.00 95.62 72 VAL A N 1
ATOM 592 C CA . VAL A 1 72 ? 4.827 1.842 -6.039 1.00 95.62 72 VAL A CA 1
ATOM 593 C C . VAL A 1 72 ? 3.876 2.717 -6.860 1.00 95.62 72 VAL A C 1
ATOM 595 O O . VAL A 1 72 ? 3.305 3.689 -6.363 1.00 95.62 72 VAL A O 1
ATOM 598 N N . GLY A 1 73 ? 3.679 2.345 -8.125 1.00 93.44 73 GLY A N 1
ATOM 599 C CA . GLY A 1 73 ? 2.804 3.039 -9.069 1.00 93.44 73 GLY A CA 1
ATOM 600 C C . GLY A 1 73 ? 3.474 4.217 -9.778 1.00 93.44 73 GLY A C 1
ATOM 601 O O . GLY A 1 73 ? 4.663 4.479 -9.613 1.00 93.44 73 GLY A O 1
ATOM 602 N N . TYR A 1 74 ? 2.698 4.945 -10.585 1.00 88.19 74 TYR A N 1
ATOM 603 C CA . TYR A 1 74 ? 3.204 6.045 -11.422 1.00 88.19 74 TYR A CA 1
ATOM 604 C C . TYR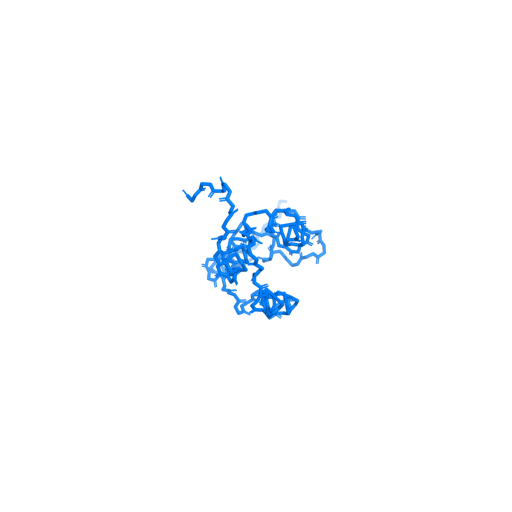 A 1 74 ? 3.833 7.207 -10.638 1.00 88.19 74 TYR A C 1
ATOM 606 O O . TYR A 1 74 ? 4.631 7.955 -11.193 1.00 88.19 74 TYR A O 1
ATOM 614 N N . PHE A 1 75 ? 3.481 7.354 -9.359 1.00 88.69 75 PHE A N 1
ATOM 615 C CA . PHE A 1 75 ? 4.004 8.401 -8.478 1.00 88.69 75 PHE A CA 1
ATOM 616 C C . PHE A 1 75 ? 5.208 7.953 -7.645 1.00 88.69 75 PHE A C 1
ATOM 618 O O . PHE A 1 75 ? 5.753 8.758 -6.884 1.00 88.69 75 PHE A O 1
ATOM 625 N N . ALA A 1 76 ? 5.643 6.697 -7.789 1.00 92.75 76 ALA A N 1
ATOM 626 C CA . ALA A 1 76 ? 6.851 6.238 -7.134 1.00 92.75 76 ALA A CA 1
ATOM 627 C C . ALA A 1 76 ? 8.065 7.052 -7.629 1.00 92.75 76 ALA A C 1
ATOM 629 O O . ALA A 1 76 ? 8.147 7.416 -8.808 1.00 92.75 76 ALA A O 1
ATOM 630 N N . PRO A 1 77 ? 9.008 7.374 -6.732 1.00 91.56 77 PRO A N 1
ATOM 631 C CA . PRO A 1 77 ? 10.126 8.254 -7.030 1.00 91.56 77 PRO A CA 1
ATOM 632 C C . PRO A 1 77 ? 11.040 7.657 -8.102 1.00 91.56 77 PRO A C 1
ATOM 634 O O . PRO A 1 77 ? 11.105 6.447 -8.287 1.00 91.56 77 PRO A O 1
ATOM 637 N N . ASN A 1 78 ? 11.822 8.507 -8.772 1.00 89.50 78 ASN A N 1
ATOM 638 C CA . ASN A 1 78 ? 12.690 8.081 -9.878 1.00 89.50 78 ASN A CA 1
ATOM 639 C C . ASN A 1 78 ? 13.754 7.040 -9.493 1.00 89.50 78 ASN A C 1
ATOM 641 O O . ASN A 1 78 ? 14.259 6.355 -10.373 1.00 89.50 78 ASN A O 1
ATOM 645 N N . TYR A 1 79 ? 14.100 6.922 -8.208 1.00 88.50 79 TYR A N 1
ATOM 646 C CA . TYR A 1 79 ? 15.021 5.893 -7.717 1.00 88.50 79 TYR A CA 1
ATOM 647 C C . TYR A 1 79 ? 14.342 4.536 -7.467 1.00 88.50 79 TYR A C 1
ATOM 649 O O . TYR A 1 79 ? 15.036 3.555 -7.208 1.00 88.50 79 TYR A O 1
ATOM 657 N N . ALA A 1 80 ? 13.007 4.463 -7.503 1.00 90.38 80 ALA A N 1
ATOM 658 C CA . ALA A 1 80 ? 12.291 3.203 -7.382 1.00 90.38 80 ALA A CA 1
ATOM 659 C C . ALA A 1 80 ? 12.519 2.350 -8.646 1.00 90.38 80 ALA A C 1
ATOM 661 O O . ALA A 1 80 ? 12.494 2.886 -9.758 1.00 90.38 80 ALA A O 1
ATOM 662 N N . PRO A 1 81 ? 12.713 1.028 -8.511 1.00 91.44 81 PRO A N 1
ATOM 663 C CA . PRO A 1 81 ? 12.847 0.134 -9.656 1.00 91.44 81 PRO A CA 1
ATOM 664 C C . PRO A 1 81 ? 11.672 0.252 -10.640 1.00 91.44 81 PRO A C 1
ATOM 666 O O . PRO A 1 81 ? 10.514 0.266 -10.229 1.00 91.44 81 PRO A O 1
ATOM 669 N N . GLU A 1 82 ? 11.951 0.254 -11.948 1.00 91.44 82 GLU A N 1
ATOM 670 C CA . GLU A 1 82 ? 10.928 0.423 -13.004 1.00 91.44 82 GLU A CA 1
ATOM 671 C C . GLU A 1 82 ? 9.788 -0.606 -12.945 1.00 91.44 82 GLU A C 1
ATOM 673 O O . GLU A 1 82 ? 8.657 -0.328 -13.340 1.00 91.44 82 GLU A O 1
ATOM 678 N N . ILE A 1 83 ? 10.055 -1.795 -12.406 1.00 91.00 83 ILE A N 1
ATOM 679 C CA . ILE A 1 83 ? 9.039 -2.831 -12.191 1.00 91.00 83 ILE A CA 1
ATOM 680 C C . ILE A 1 83 ? 7.988 -2.427 -11.136 1.00 91.00 83 ILE A C 1
ATOM 682 O O . ILE A 1 83 ? 6.822 -2.797 -11.270 1.00 91.00 83 ILE A O 1
ATOM 686 N N . LEU A 1 84 ? 8.365 -1.613 -10.141 1.00 93.31 84 LEU A N 1
ATOM 687 C CA . LEU A 1 84 ? 7.460 -1.065 -9.123 1.00 93.31 84 LEU A CA 1
ATOM 688 C C . LEU A 1 84 ? 6.695 0.170 -9.616 1.00 93.31 84 LEU A C 1
ATOM 690 O O . LEU A 1 84 ? 5.642 0.503 -9.073 1.00 93.31 84 LEU A O 1
ATOM 694 N N . LYS A 1 85 ? 7.178 0.828 -10.674 1.00 94.19 85 LYS A N 1
ATOM 695 C CA . LYS A 1 85 ? 6.577 2.026 -11.284 1.00 94.19 85 LYS A CA 1
ATOM 696 C C . LYS A 1 85 ? 5.481 1.679 -12.296 1.00 94.19 85 LYS A C 1
ATOM 698 O O . LYS A 1 85 ? 5.408 2.238 -13.388 1.00 94.19 85 LYS A O 1
ATOM 703 N N . THR A 1 86 ? 4.637 0.710 -11.960 1.00 92.56 86 THR A N 1
ATOM 704 C CA . THR A 1 86 ? 3.558 0.236 -12.833 1.00 92.56 86 THR A CA 1
ATOM 705 C C . THR A 1 86 ? 2.224 0.261 -12.110 1.00 92.56 86 THR A C 1
ATOM 707 O O . THR A 1 86 ? 2.169 0.090 -10.894 1.00 92.56 86 THR A O 1
ATOM 710 N N . GLU A 1 87 ? 1.141 0.437 -12.863 1.00 92.88 87 GLU A N 1
ATOM 711 C CA . GLU A 1 87 ? -0.224 0.275 -12.349 1.00 92.88 87 GLU A CA 1
ATOM 712 C C . GLU A 1 87 ? -0.413 -1.104 -11.714 1.00 92.88 87 GLU A C 1
ATOM 714 O O . GLU A 1 87 ? -0.866 -1.210 -10.584 1.00 92.88 87 GLU A O 1
ATOM 719 N N . LYS A 1 88 ? 0.096 -2.157 -12.364 1.00 93.25 88 LYS A N 1
ATOM 720 C CA . LYS A 1 88 ? 0.025 -3.519 -11.832 1.00 93.25 88 LYS A CA 1
ATOM 721 C C . LYS A 1 88 ? 0.695 -3.668 -10.461 1.00 93.25 88 LYS A C 1
ATOM 723 O O . LYS A 1 88 ? 0.158 -4.363 -9.603 1.00 93.25 88 LYS A O 1
ATOM 728 N N . ALA A 1 89 ? 1.851 -3.034 -10.243 1.00 94.88 89 ALA A N 1
ATOM 729 C CA . ALA A 1 89 ? 2.518 -3.041 -8.939 1.00 94.88 89 ALA A CA 1
ATOM 730 C C . ALA A 1 89 ? 1.663 -2.350 -7.874 1.00 94.88 89 ALA A C 1
ATOM 732 O O . ALA A 1 89 ? 1.526 -2.864 -6.764 1.00 94.88 89 ALA A O 1
ATOM 733 N N . TYR A 1 90 ? 1.067 -1.210 -8.233 1.00 96.12 90 TYR A N 1
ATOM 734 C CA . TYR A 1 90 ? 0.133 -0.505 -7.367 1.00 96.12 90 TYR A CA 1
ATOM 735 C C . TYR A 1 90 ? -1.070 -1.383 -7.018 1.00 96.12 90 TYR A C 1
ATOM 737 O O . TYR A 1 90 ? -1.355 -1.533 -5.836 1.00 96.12 90 TYR A O 1
ATOM 745 N N . ASP A 1 91 ? -1.713 -2.018 -7.998 1.00 95.31 91 ASP A N 1
ATOM 746 C CA . ASP A 1 91 ? -2.902 -2.850 -7.785 1.00 95.31 91 ASP A CA 1
ATOM 747 C C . ASP A 1 91 ? -2.618 -4.044 -6.874 1.00 95.31 91 ASP A C 1
ATOM 749 O O . ASP A 1 91 ? -3.394 -4.331 -5.965 1.00 95.31 91 ASP A O 1
ATOM 753 N N . VAL A 1 92 ? -1.490 -4.734 -7.081 1.00 96.31 92 VAL A N 1
ATOM 754 C CA . VAL A 1 92 ? -1.104 -5.880 -6.243 1.00 96.31 92 VAL A CA 1
ATOM 755 C C . VAL A 1 92 ? -0.895 -5.442 -4.794 1.00 96.31 92 VAL A C 1
ATOM 757 O O . VAL A 1 92 ? -1.377 -6.116 -3.882 1.00 96.31 92 VAL A O 1
ATOM 760 N N . VAL A 1 93 ? -0.209 -4.315 -4.571 1.00 97.38 93 VAL A N 1
ATOM 761 C CA . VAL A 1 93 ? 0.013 -3.773 -3.223 1.00 97.38 93 VAL A CA 1
ATOM 762 C C . VAL A 1 93 ? -1.282 -3.267 -2.601 1.00 97.38 93 VAL A C 1
ATOM 764 O O . VAL A 1 93 ? -1.566 -3.588 -1.449 1.00 97.38 93 VAL A O 1
ATOM 767 N N . TYR A 1 94 ? -2.065 -2.499 -3.359 1.00 97.12 94 TYR A N 1
ATOM 768 C CA . TYR A 1 94 ? -3.365 -1.979 -2.952 1.00 97.12 94 TYR A CA 1
ATOM 769 C C . TYR A 1 94 ? -4.256 -3.123 -2.478 1.00 97.12 94 TYR A C 1
ATOM 771 O O . TYR A 1 94 ? -4.665 -3.119 -1.322 1.00 97.12 94 TYR A O 1
ATOM 779 N N . GLN A 1 95 ? -4.470 -4.132 -3.324 1.00 97.00 95 GLN A N 1
ATOM 780 C CA . GLN A 1 95 ? -5.348 -5.256 -3.021 1.00 97.00 95 GLN A CA 1
ATOM 781 C C . GLN A 1 95 ? -4.871 -5.991 -1.765 1.00 97.00 95 GLN A C 1
ATOM 783 O O . GLN A 1 95 ? -5.638 -6.187 -0.831 1.00 97.00 95 GLN A O 1
ATOM 788 N N . LYS A 1 96 ? -3.577 -6.332 -1.689 1.00 98.00 96 LYS A N 1
ATOM 789 C CA . LYS A 1 96 ? -3.028 -7.089 -0.554 1.00 98.00 96 LYS A CA 1
ATOM 790 C C . LYS A 1 96 ? -3.133 -6.362 0.780 1.00 98.00 96 LYS A C 1
ATOM 792 O O . LYS A 1 96 ? -3.434 -7.004 1.783 1.00 98.00 96 LYS A O 1
ATOM 797 N N . LEU A 1 97 ? -2.843 -5.063 0.808 1.00 98.19 97 LEU A N 1
ATOM 798 C CA . LEU A 1 97 ? -2.878 -4.284 2.044 1.00 98.19 97 LEU A CA 1
ATOM 799 C C . LEU A 1 97 ? -4.308 -3.888 2.425 1.00 98.19 97 LEU A C 1
ATOM 801 O O . LEU A 1 97 ? -4.640 -3.920 3.606 1.00 98.19 97 LEU A O 1
ATOM 805 N N . TYR A 1 98 ? -5.148 -3.536 1.449 1.00 96.62 98 TYR A N 1
ATOM 806 C CA . TYR A 1 98 ? -6.537 -3.157 1.699 1.00 96.62 98 TYR A CA 1
ATOM 807 C C . TYR A 1 98 ? -7.366 -4.354 2.176 1.00 96.62 98 TYR A C 1
ATOM 809 O O . TYR A 1 98 ? -8.070 -4.230 3.172 1.00 96.62 98 TYR A O 1
ATOM 817 N N . ASP A 1 99 ? -7.203 -5.531 1.558 1.00 96.88 99 ASP A N 1
ATOM 818 C CA . ASP A 1 99 ? -7.875 -6.774 1.981 1.00 96.88 99 ASP A CA 1
ATOM 819 C C . ASP A 1 99 ? -7.454 -7.240 3.383 1.00 96.88 99 ASP A C 1
ATOM 821 O O . ASP A 1 99 ? -8.130 -8.058 4.002 1.00 96.88 99 ASP A O 1
ATOM 825 N N . ALA A 1 100 ? -6.310 -6.764 3.880 1.00 97.88 100 ALA A N 1
ATOM 826 C CA . ALA A 1 100 ? -5.832 -7.081 5.220 1.00 97.88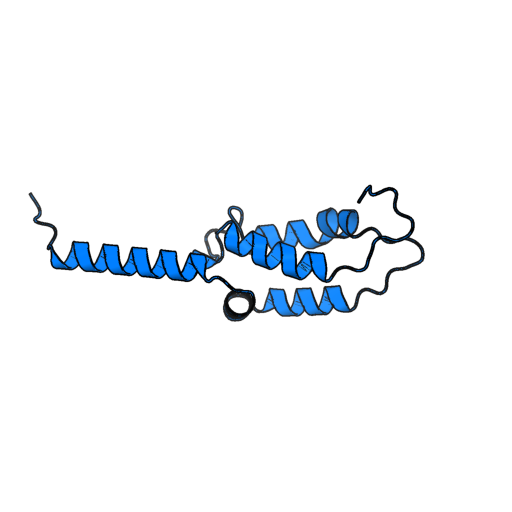 100 ALA A CA 1
ATOM 827 C C . ALA A 1 100 ? -6.404 -6.150 6.300 1.00 97.88 100 ALA A C 1
ATOM 829 O O . ALA A 1 100 ? -6.228 -6.437 7.488 1.00 97.88 100 ALA A O 1
ATOM 830 N N . LEU A 1 101 ? -7.048 -5.040 5.920 1.00 97.25 101 LEU A N 1
ATOM 831 C CA . LEU A 1 101 ? -7.683 -4.146 6.882 1.00 97.25 101 LEU A CA 1
ATOM 832 C C . LEU A 1 101 ? -8.887 -4.834 7.540 1.00 97.25 101 LEU A C 1
ATOM 834 O O . LEU A 1 101 ? -9.594 -5.598 6.886 1.00 97.25 101 LEU A O 1
ATOM 838 N N . PRO A 1 102 ? -9.167 -4.539 8.822 1.00 96.06 102 PRO A N 1
ATOM 839 C CA . PRO A 1 102 ? -10.396 -4.993 9.454 1.00 96.06 102 PRO A CA 1
ATOM 840 C C . PRO A 1 102 ? -11.643 -4.484 8.726 1.00 96.06 102 PRO A C 1
ATOM 842 O O . PRO A 1 102 ? -11.645 -3.392 8.154 1.00 96.06 102 PRO A O 1
ATOM 845 N N . ASP A 1 103 ? -12.738 -5.228 8.845 1.00 94.00 103 ASP A N 1
ATOM 846 C CA . ASP A 1 103 ? -14.027 -4.775 8.340 1.00 94.00 103 ASP A CA 1
ATOM 847 C C . ASP A 1 103 ? -14.468 -3.469 9.008 1.00 94.00 103 ASP A C 1
ATOM 849 O O . ASP A 1 103 ? -14.225 -3.198 10.192 1.00 94.00 103 ASP A O 1
ATOM 853 N N . CYS A 1 104 ? -15.177 -2.655 8.235 1.00 93.94 104 CYS A N 1
ATOM 854 C CA . CYS A 1 104 ? -15.777 -1.431 8.726 1.00 93.94 104 CYS A CA 1
ATOM 855 C C . CYS A 1 104 ? -16.804 -1.718 9.833 1.00 93.94 104 CYS A C 1
ATOM 857 O O . CYS A 1 104 ? -17.674 -2.578 9.701 1.00 93.94 104 CYS A O 1
ATOM 859 N N . LYS A 1 105 ? -16.753 -0.941 10.917 1.00 93.12 105 LYS A N 1
ATOM 860 C CA . LYS A 1 105 ? -17.647 -1.067 12.072 1.00 93.12 105 LYS A CA 1
ATOM 861 C C . LYS A 1 105 ? -18.140 0.307 12.502 1.00 93.12 105 LYS A C 1
ATOM 863 O O . LYS A 1 105 ? -17.342 1.171 12.850 1.00 93.12 105 LYS A O 1
ATOM 868 N N . GLY A 1 106 ? -19.454 0.526 12.479 1.00 85.56 106 GLY A N 1
ATOM 869 C CA . GLY A 1 106 ? -20.047 1.796 12.915 1.00 85.56 106 GLY A CA 1
ATOM 870 C C . GLY A 1 106 ? -19.614 3.022 12.092 1.00 85.56 106 GLY A C 1
ATOM 871 O O . GLY A 1 106 ? -19.662 4.138 12.611 1.00 85.56 106 GLY A O 1
ATOM 872 N N . CYS A 1 107 ? -19.174 2.824 10.842 1.00 86.25 107 CYS A N 1
ATOM 873 C CA . CYS A 1 107 ? -18.934 3.894 9.869 1.00 86.25 107 CYS A CA 1
ATOM 874 C C . CYS A 1 107 ? -20.195 4.139 9.014 1.00 86.25 107 CYS A C 1
ATOM 876 O O . CYS A 1 107 ? -21.038 3.257 8.875 1.00 86.25 107 CYS A O 1
ATOM 878 N N . ALA A 1 108 ? -20.278 5.310 8.376 1.00 82.50 108 ALA A N 1
ATOM 879 C CA . ALA A 1 108 ? -21.257 5.607 7.318 1.00 82.50 108 ALA A CA 1
ATOM 880 C C . ALA A 1 108 ? -20.702 5.341 5.905 1.00 82.50 108 ALA A C 1
ATOM 882 O O . ALA A 1 108 ? -21.252 5.809 4.910 1.00 82.50 108 ALA A O 1
ATOM 883 N N . CYS A 1 109 ? -19.564 4.651 5.819 1.00 78.75 109 CYS A N 1
ATOM 884 C CA . CYS A 1 109 ? -18.960 4.286 4.558 1.00 78.75 109 CYS A CA 1
ATOM 885 C C . CYS A 1 109 ? -19.868 3.267 3.857 1.00 78.75 109 CYS A C 1
ATOM 887 O O . CYS A 1 109 ? -20.031 2.149 4.336 1.00 78.75 109 CYS A O 1
ATOM 889 N N . MET A 1 110 ? -20.536 3.705 2.783 1.00 60.59 110 MET A N 1
ATOM 890 C CA . MET A 1 110 ? -21.335 2.816 1.942 1.00 60.59 110 MET A CA 1
ATOM 891 C C . MET A 1 110 ? -20.372 1.830 1.286 1.00 60.59 110 MET A C 1
ATOM 893 O O . MET A 1 110 ? -19.412 2.257 0.644 1.00 60.59 110 MET A O 1
ATOM 897 N N . ILE A 1 111 ? -20.600 0.545 1.547 1.00 54.66 111 ILE A N 1
ATOM 898 C CA . ILE A 1 111 ? -19.918 -0.570 0.887 1.00 54.66 111 ILE A CA 1
ATOM 899 C C . ILE A 1 111 ? -20.272 -0.536 -0.600 1.00 54.66 111 ILE A C 1
ATOM 901 O O . ILE A 1 111 ? -21.468 -0.297 -0.894 1.00 54.66 111 ILE A O 1
#